Protein AF-A0A2I0L0S6-F1 (afdb_monomer)

Solvent-accessible surface area (backbone atoms only — not comparable to full-atom values): 6335 Å² total; per-residue (Å²): 124,45,75,45,98,82,40,28,32,37,40,78,48,94,33,34,66,59,60,72,69,55,78,84,56,53,78,59,58,51,71,45,76,62,59,27,45,36,39,29,13,55,36,58,92,89,48,99,51,77,55,43,73,52,58,32,21,48,76,75,76,41,61,57,78,58,95,82,64,84,70,74,52,76,44,76,41,78,88,77,74,42,76,47,81,42,66,86,86,78,88,89,77,86,86,85,85,90,128

Sequence (99 aa):
MKMTAADDLLVVFSSAEEVENFQPQFDEIEKCPGRGLLITAAAPPDSSFDFYSRFFCPKLGIYEASPRGGVLHLQLDKRNQRMLLRGKAVTVMEGSLLV

InterPro domains:
  IPR003719 Phenazine biosynthesis PhzF-like [PF02567] (2-64)
  IPR003719 Phenazine biosynthesis PhzF-like [PTHR13774] (3-64)

Nearest PDB structures (foldseek):
  3sm4-assembly1_A  TM=5.022E-01  e=1.625E+00  Lambdavirus lambda
  3g2b-assembly1_A-2  TM=3.776E-01  e=2.886E+00  Xanthomonas campestris pv. campestris
  4igq-assembly1_A  TM=2.838E-01  e=1.968E+00  Oryza sativa Japonica Group
  8e73-assembly1_S3  TM=2.934E-01  e=9.697E+00  Vigna radiata
  8j9j-assembly1_S3  TM=1.951E-01  e=3.076E+00  Euglena gracilis

Radius of gyration: 16.29 Å; Cα contacts (8 Å, |Δi|>4): 141; chains: 1; bounding box: 43×35×44 Å

Foldseek 3Di:
DDADPQFEAEDEDAAQVCQLPPDDPLVVQLVDTGQWYKYKYAYDPPDPDGIDIWIAGVVVVGGGPDPPDFDWDWDQPPVVRDIDTDGDDDDPDDDDDDD

Organism: Punica granatum (NCBI:txid22663)

Mean predicted aligned error: 4.42 Å

pLDDT: mean 92.33, std 7.11, range [59.25, 98.06]

Secondary structure (DSSP, 8-state):
-EE-TTSPEEEE-S-HHHHHT----HHHHHHSSSS-EEEEEEPPTT-SSSEEEEEEBGGGTB--S-TT----EEEEETTTTEEEEE-------------

Structure (mmCIF, N/CA/C/O backbone):
data_AF-A0A2I0L0S6-F1
#
_entry.id   AF-A0A2I0L0S6-F1
#
loop_
_atom_site.group_PDB
_atom_site.id
_atom_site.type_symbol
_atom_site.label_atom_id
_atom_site.label_alt_id
_atom_site.label_comp_id
_atom_site.label_asym_id
_atom_site.label_entity_id
_atom_site.label_seq_id
_atom_site.pdbx_PDB_ins_code
_atom_site.Cartn_x
_atom_site.Cartn_y
_atom_site.Cartn_z
_atom_site.occupancy
_atom_site.B_iso_or_equiv
_atom_site.auth_seq_id
_atom_site.auth_comp_id
_atom_site.auth_asym_id
_atom_site.auth_atom_id
_atom_site.pdbx_PDB_model_num
ATOM 1 N N . MET A 1 1 ? -12.163 -11.762 -0.201 1.00 70.19 1 MET A N 1
ATOM 2 C CA . MET A 1 1 ? -11.295 -11.442 -1.353 1.00 70.19 1 MET A CA 1
ATOM 3 C C . MET A 1 1 ? -12.132 -10.697 -2.380 1.00 70.19 1 MET A C 1
ATOM 5 O O . MET A 1 1 ? -13.249 -11.131 -2.642 1.00 70.19 1 MET A O 1
ATOM 9 N N . LYS A 1 2 ? -11.670 -9.543 -2.866 1.00 91.44 2 LYS A N 1
ATOM 10 C CA . LYS A 1 2 ? -12.383 -8.712 -3.854 1.00 91.44 2 LYS A CA 1
ATOM 11 C C . LYS A 1 2 ? -11.415 -8.295 -4.959 1.00 91.44 2 LYS A C 1
ATOM 13 O O . LYS A 1 2 ? -10.226 -8.202 -4.691 1.00 91.44 2 LYS A O 1
ATOM 18 N N . MET A 1 3 ? -11.919 -8.010 -6.154 1.00 93.81 3 MET A N 1
ATOM 19 C CA . MET A 1 3 ? -11.132 -7.364 -7.209 1.00 93.81 3 MET A CA 1
ATOM 20 C C . MET A 1 3 ? -11.339 -5.850 -7.171 1.00 93.81 3 MET A C 1
ATOM 22 O O . MET A 1 3 ? -12.457 -5.386 -6.933 1.00 93.81 3 MET A O 1
ATOM 26 N N . THR A 1 4 ? -10.272 -5.078 -7.377 1.00 91.88 4 THR A N 1
A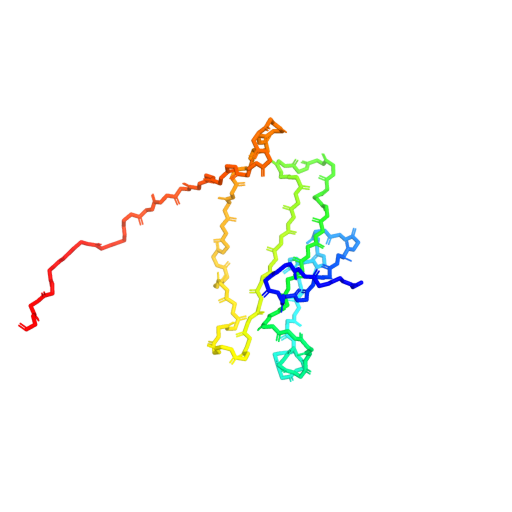TOM 27 C CA . THR A 1 4 ? -10.354 -3.623 -7.570 1.00 91.88 4 THR A CA 1
ATOM 28 C C . THR A 1 4 ? -10.748 -3.286 -9.013 1.00 91.88 4 THR A C 1
ATOM 30 O O . THR A 1 4 ? -10.701 -4.131 -9.904 1.00 91.88 4 THR A O 1
ATOM 33 N N . ALA A 1 5 ? -11.091 -2.021 -9.269 1.00 89.56 5 ALA A N 1
ATOM 34 C CA . ALA A 1 5 ? -11.344 -1.533 -10.628 1.00 89.56 5 ALA A CA 1
ATOM 35 C C . ALA A 1 5 ? -10.096 -1.565 -11.536 1.00 89.56 5 ALA A C 1
ATOM 37 O O . ALA A 1 5 ? -10.231 -1.520 -12.754 1.00 89.56 5 ALA A O 1
ATOM 38 N N . ALA A 1 6 ? -8.897 -1.635 -10.947 1.00 88.12 6 ALA A N 1
ATOM 39 C CA . ALA A 1 6 ? -7.621 -1.729 -11.655 1.00 88.12 6 ALA A CA 1
ATOM 40 C C . ALA A 1 6 ? -7.132 -3.183 -11.815 1.00 88.12 6 ALA A C 1
ATOM 42 O O . ALA A 1 6 ? -5.962 -3.402 -12.116 1.00 88.12 6 ALA A O 1
ATOM 43 N N . ASP A 1 7 ? -8.026 -4.157 -11.607 1.00 92.75 7 ASP A N 1
ATOM 44 C CA . ASP A 1 7 ? -7.740 -5.591 -11.696 1.00 92.75 7 ASP A CA 1
ATOM 45 C C . ASP A 1 7 ? -6.664 -6.061 -10.698 1.00 92.75 7 ASP A C 1
ATOM 47 O O . ASP A 1 7 ? -5.847 -6.932 -10.983 1.00 92.75 7 ASP A O 1
ATOM 51 N N . ASP A 1 8 ? -6.663 -5.483 -9.493 1.00 93.69 8 ASP A N 1
ATOM 52 C CA . ASP A 1 8 ? -5.810 -5.916 -8.384 1.00 93.69 8 ASP A CA 1
ATOM 53 C C . ASP A 1 8 ? -6.612 -6.712 -7.356 1.00 93.69 8 ASP A C 1
ATOM 55 O O . ASP A 1 8 ? -7.772 -6.414 -7.053 1.00 93.69 8 ASP A O 1
ATOM 59 N N . LEU A 1 9 ? -5.975 -7.721 -6.782 1.00 95.25 9 LEU A N 1
ATOM 60 C CA . LEU A 1 9 ? -6.561 -8.564 -5.766 1.00 95.25 9 LEU A CA 1
ATOM 61 C C . LEU A 1 9 ? -6.526 -7.865 -4.406 1.00 95.25 9 LEU A C 1
ATOM 63 O O . LEU A 1 9 ? -5.454 -7.604 -3.878 1.00 95.25 9 LEU A O 1
ATOM 67 N N . LEU A 1 10 ? -7.686 -7.595 -3.810 1.00 96.19 10 LEU A N 1
ATOM 68 C CA . LEU A 1 10 ? -7.820 -6.977 -2.491 1.00 96.19 10 LEU A CA 1
ATOM 69 C C . LEU A 1 10 ? -8.151 -8.017 -1.412 1.00 96.19 10 LEU A C 1
ATOM 71 O O . LEU A 1 10 ? -9.204 -8.676 -1.440 1.00 96.19 10 LEU A O 1
ATOM 75 N N . VAL A 1 11 ? -7.276 -8.100 -0.411 1.00 96.19 11 VAL A N 1
ATOM 76 C CA . VAL A 1 11 ? -7.436 -8.928 0.787 1.00 96.19 11 VAL A CA 1
ATOM 77 C C . VAL A 1 11 ? -7.482 -8.032 2.023 1.00 96.19 11 VAL A C 1
ATOM 79 O O . VAL A 1 11 ? -6.598 -7.208 2.241 1.00 96.19 11 VAL A O 1
ATOM 82 N N . VAL A 1 12 ? -8.533 -8.191 2.829 1.00 97.56 12 VAL A N 1
ATOM 83 C CA . VAL A 1 12 ? -8.704 -7.466 4.093 1.00 97.56 12 VAL A CA 1
ATOM 84 C C . VAL A 1 12 ? -8.374 -8.420 5.235 1.00 97.56 12 VAL A C 1
ATOM 86 O O . VAL A 1 12 ? -9.004 -9.470 5.343 1.00 97.56 12 VAL A O 1
ATOM 89 N N . PHE A 1 13 ? -7.382 -8.058 6.038 1.00 97.44 13 PHE A N 1
ATOM 90 C CA . PHE A 1 13 ? -6.910 -8.798 7.204 1.00 97.44 13 PHE A CA 1
ATOM 91 C C . PHE A 1 13 ? -7.643 -8.336 8.467 1.00 97.44 13 PHE A C 1
ATOM 93 O O . PHE A 1 13 ? -8.271 -7.272 8.482 1.00 97.44 13 PHE A O 1
ATOM 100 N N . SER A 1 14 ? -7.567 -9.135 9.531 1.00 97.00 14 SER A N 1
ATOM 101 C CA . SER A 1 14 ? -8.191 -8.819 10.822 1.00 97.00 14 SER A CA 1
ATOM 102 C C . SER A 1 14 ? -7.478 -7.706 11.582 1.00 97.00 14 SER A C 1
ATOM 104 O O . SER A 1 14 ? -8.117 -7.025 12.382 1.00 97.00 14 SER A O 1
ATOM 106 N N . SER A 1 15 ? -6.177 -7.512 11.347 1.00 97.19 15 SER A N 1
ATOM 107 C CA . SER A 1 15 ? -5.360 -6.575 12.118 1.00 97.19 15 SER A CA 1
ATOM 108 C C . SER A 1 15 ? -4.270 -5.897 11.285 1.00 97.19 15 SER A C 1
ATOM 110 O O . SER A 1 15 ? -3.767 -6.444 10.302 1.00 97.19 15 SER A O 1
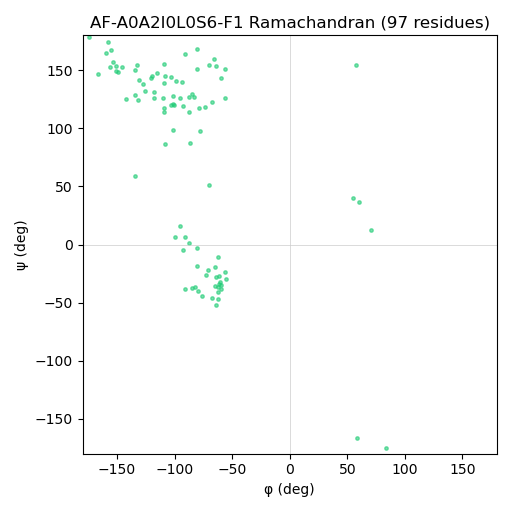ATOM 112 N N . ALA A 1 16 ? -3.887 -4.687 11.703 1.00 95.25 16 ALA A N 1
ATOM 113 C CA . AL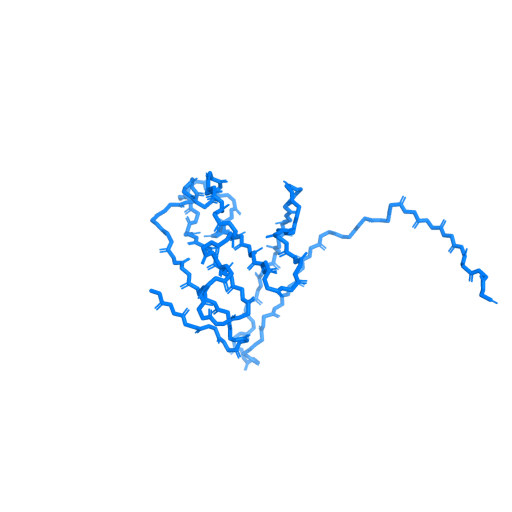A A 1 16 ? -2.743 -3.968 11.144 1.00 95.25 16 ALA A CA 1
ATOM 114 C C . ALA A 1 16 ? -1.419 -4.725 11.340 1.00 95.25 16 ALA A C 1
ATOM 116 O O . ALA A 1 16 ? -0.566 -4.691 10.457 1.00 95.25 16 ALA A O 1
ATOM 117 N N . GLU A 1 17 ? -1.279 -5.450 12.453 1.00 95.19 17 GLU A N 1
ATOM 118 C CA . GLU A 1 17 ? -0.097 -6.259 12.762 1.00 95.19 17 GLU A CA 1
ATOM 119 C C . GLU A 1 17 ? 0.114 -7.377 11.733 1.00 95.19 17 GLU A C 1
ATOM 121 O O . GLU A 1 17 ? 1.239 -7.610 11.294 1.00 95.19 17 GLU A O 1
ATOM 126 N N . GLU A 1 18 ? -0.959 -8.038 11.290 1.00 96.06 18 GLU A N 1
ATOM 127 C CA . GLU A 1 18 ? -0.858 -9.049 10.235 1.00 96.06 18 GLU A CA 1
ATOM 128 C C . GLU A 1 18 ? -0.421 -8.443 8.897 1.00 96.06 18 GLU A C 1
ATOM 130 O O . GLU A 1 18 ? 0.331 -9.076 8.162 1.00 96.06 18 GLU A O 1
ATOM 135 N N . VAL A 1 19 ? -0.857 -7.218 8.580 1.00 94.75 19 VAL A N 1
ATOM 136 C CA . VAL A 1 19 ? -0.420 -6.502 7.370 1.00 94.75 19 VAL A CA 1
ATOM 137 C C . VAL A 1 19 ? 1.060 -6.131 7.466 1.00 94.75 19 VAL A C 1
ATOM 139 O O . VAL A 1 19 ? 1.816 -6.344 6.515 1.00 94.75 19 VAL A O 1
ATOM 142 N N . GLU A 1 20 ? 1.486 -5.592 8.607 1.00 91.25 20 GLU A N 1
ATOM 143 C CA . GLU A 1 20 ? 2.868 -5.177 8.856 1.00 91.25 20 GLU A CA 1
ATOM 144 C C . GLU A 1 20 ? 3.832 -6.367 8.794 1.00 91.25 20 GLU A C 1
ATOM 146 O O . GLU A 1 20 ? 4.826 -6.322 8.071 1.00 91.25 20 GLU A O 1
ATOM 151 N N . ASN A 1 21 ? 3.482 -7.474 9.449 1.00 93.38 21 ASN A N 1
ATOM 152 C CA . ASN A 1 21 ? 4.320 -8.669 9.525 1.00 93.38 21 ASN A CA 1
ATOM 153 C C . ASN A 1 21 ? 4.120 -9.651 8.361 1.00 93.38 21 ASN A C 1
ATOM 155 O O . ASN A 1 21 ? 4.769 -10.701 8.330 1.00 93.38 21 ASN A O 1
ATOM 159 N N . PHE A 1 22 ? 3.248 -9.335 7.397 1.00 93.12 22 PHE A N 1
ATOM 160 C CA . PHE A 1 22 ? 2.979 -10.204 6.254 1.00 93.12 22 PHE A CA 1
ATOM 161 C C . PHE A 1 22 ? 4.270 -10.527 5.486 1.00 93.12 22 PHE A C 1
ATOM 163 O O . PHE A 1 22 ? 4.987 -9.623 5.046 1.00 93.12 22 PHE A O 1
ATOM 170 N N . GLN A 1 23 ? 4.544 -11.820 5.297 1.00 92.69 23 GLN A N 1
ATOM 171 C CA . GLN A 1 23 ? 5.692 -12.320 4.539 1.00 92.69 23 GLN A CA 1
ATOM 172 C C . GLN A 1 23 ? 5.230 -12.761 3.141 1.00 92.69 23 GLN A C 1
ATOM 174 O O . GLN A 1 23 ? 4.683 -13.861 3.002 1.00 92.69 23 GLN A O 1
ATOM 179 N N . PRO A 1 24 ? 5.401 -11.923 2.099 1.00 91.69 24 PRO A N 1
ATOM 180 C CA . PRO A 1 24 ? 4.893 -12.229 0.768 1.00 91.69 24 PRO A CA 1
ATOM 181 C C . PRO A 1 24 ? 5.626 -13.425 0.148 1.00 91.69 24 PRO A C 1
ATOM 183 O O . PRO A 1 24 ? 6.840 -13.407 -0.038 1.00 91.69 24 PRO A O 1
ATOM 186 N N . GLN A 1 25 ? 4.868 -14.457 -0.226 1.00 93.44 25 GLN A N 1
ATOM 187 C CA . GLN A 1 25 ? 5.356 -15.560 -1.057 1.00 93.44 25 GLN A CA 1
ATOM 188 C C . GLN A 1 25 ? 5.189 -15.166 -2.528 1.00 93.44 25 GLN A C 1
ATOM 190 O O . GLN A 1 25 ? 4.139 -15.405 -3.123 1.00 93.44 25 GLN A O 1
ATOM 195 N N . PHE A 1 26 ? 6.185 -14.485 -3.098 1.00 92.81 26 PHE A N 1
ATOM 196 C CA . PHE A 1 26 ? 6.050 -13.850 -4.415 1.00 92.81 26 PHE A CA 1
ATOM 197 C C . PHE A 1 26 ? 5.711 -14.826 -5.545 1.00 92.81 26 PHE A C 1
ATOM 199 O O . PHE A 1 26 ? 4.842 -14.498 -6.350 1.00 92.81 26 PHE A O 1
ATOM 206 N N . ASP A 1 27 ? 6.287 -16.030 -5.539 1.00 93.81 27 ASP A N 1
ATOM 207 C CA . ASP A 1 27 ? 5.988 -17.078 -6.527 1.00 93.81 27 ASP A CA 1
ATOM 208 C C . ASP A 1 27 ? 4.510 -17.503 -6.497 1.00 93.81 27 ASP A C 1
ATOM 210 O O . ASP A 1 27 ? 3.929 -17.855 -7.522 1.00 93.81 27 ASP A O 1
ATOM 214 N N . GLU A 1 28 ? 3.874 -17.461 -5.324 1.00 94.19 28 GLU A N 1
ATOM 215 C CA . GLU A 1 28 ? 2.446 -17.760 -5.176 1.00 94.19 28 GLU A CA 1
ATOM 216 C C . GLU A 1 28 ? 1.578 -16.567 -5.578 1.00 94.19 28 GLU A C 1
ATOM 218 O O . GLU A 1 28 ? 0.569 -16.730 -6.264 1.00 94.19 28 GLU A O 1
ATOM 223 N N . ILE A 1 29 ? 1.992 -15.351 -5.212 1.00 93.12 29 ILE A N 1
ATOM 224 C CA . ILE A 1 29 ? 1.297 -14.115 -5.597 1.00 93.12 29 ILE A CA 1
ATOM 225 C C . ILE A 1 29 ? 1.306 -13.948 -7.123 1.00 93.12 29 ILE A C 1
ATOM 227 O O . ILE A 1 29 ? 0.316 -13.507 -7.704 1.00 93.12 29 ILE A O 1
ATOM 231 N N . GLU A 1 30 ? 2.391 -14.333 -7.793 1.00 93.44 30 GLU A N 1
ATOM 232 C CA . GLU A 1 30 ? 2.500 -14.286 -9.251 1.00 93.44 30 GLU A CA 1
ATOM 233 C C . GLU A 1 30 ? 1.501 -15.223 -9.948 1.00 93.44 30 GLU A C 1
ATOM 235 O O . GLU A 1 30 ? 1.031 -14.928 -11.046 1.00 93.44 30 GLU A O 1
ATOM 240 N N . LYS A 1 31 ? 1.091 -16.312 -9.291 1.00 93.56 31 LYS A N 1
ATOM 241 C CA . LYS A 1 31 ? 0.075 -17.240 -9.810 1.00 93.56 31 LYS A CA 1
ATOM 242 C C . LYS A 1 31 ? -1.357 -16.737 -9.598 1.00 93.56 31 LYS A C 1
ATOM 244 O O . LYS A 1 31 ? -2.272 -17.225 -10.262 1.00 93.56 31 LYS A O 1
ATOM 249 N N . CYS A 1 32 ? -1.586 -15.783 -8.691 1.00 92.00 32 CYS A N 1
ATOM 250 C CA . CYS A 1 32 ? -2.919 -15.231 -8.435 1.00 92.00 32 CYS A CA 1
ATOM 251 C C . CYS A 1 32 ? -3.486 -14.486 -9.662 1.00 92.00 32 CYS A C 1
ATOM 253 O O . CYS A 1 32 ? -2.723 -13.964 -10.474 1.00 92.00 32 CYS A O 1
ATOM 255 N N . PRO A 1 33 ? -4.819 -14.388 -9.822 1.00 91.19 33 PRO A N 1
ATOM 256 C CA . PRO A 1 33 ? -5.426 -13.549 -10.858 1.00 91.19 33 PRO A CA 1
ATOM 257 C C . PRO A 1 33 ? -5.152 -12.054 -10.618 1.00 91.19 33 PRO A C 1
ATOM 259 O O . PRO A 1 33 ? -4.856 -11.638 -9.498 1.00 91.19 33 PRO A O 1
ATOM 262 N N . GLY A 1 34 ? -5.279 -11.251 -11.676 1.00 90.88 34 GLY A N 1
ATOM 263 C CA . GLY A 1 34 ? -5.068 -9.804 -11.626 1.00 90.88 34 GLY A CA 1
ATOM 264 C C . GLY A 1 34 ? -3.604 -9.375 -11.754 1.00 90.88 34 GLY A C 1
ATOM 265 O O . GLY A 1 34 ? -2.709 -10.189 -12.009 1.00 90.88 34 GLY A O 1
ATOM 266 N N . ARG A 1 35 ? -3.365 -8.073 -11.607 1.00 92.12 35 ARG A N 1
ATOM 267 C CA . ARG A 1 35 ? -2.060 -7.419 -11.786 1.00 92.12 35 ARG A CA 1
ATOM 268 C C . ARG A 1 35 ? -1.180 -7.475 -10.534 1.00 92.12 35 ARG A C 1
ATOM 270 O O . ARG A 1 35 ? 0.033 -7.650 -10.653 1.00 92.12 35 ARG A O 1
ATOM 277 N N . GLY A 1 36 ? -1.780 -7.347 -9.355 1.00 92.06 36 GLY A N 1
ATOM 278 C CA . GLY A 1 36 ? -1.077 -7.365 -8.075 1.00 92.06 36 GLY A CA 1
ATOM 279 C C . GLY A 1 36 ? -1.971 -7.738 -6.896 1.00 92.06 36 GLY A C 1
ATOM 280 O O . GLY A 1 36 ? -3.184 -7.879 -7.038 1.00 92.06 36 GLY A O 1
ATOM 281 N N . LEU A 1 37 ? -1.360 -7.882 -5.722 1.00 94.44 37 LEU A N 1
ATOM 282 C CA . LEU A 1 37 ? -2.008 -8.151 -4.442 1.00 94.44 37 LEU A CA 1
ATOM 283 C C . LEU A 1 37 ? -1.934 -6.907 -3.552 1.00 94.44 37 LEU A C 1
ATOM 285 O O . LEU A 1 37 ? -0.851 -6.479 -3.158 1.00 94.44 37 LEU A O 1
ATOM 289 N N . LEU A 1 38 ? -3.094 -6.355 -3.210 1.00 94.88 38 LEU A N 1
ATOM 290 C CA . LEU A 1 38 ? -3.296 -5.312 -2.210 1.00 94.88 38 LEU A CA 1
ATOM 291 C C . LEU A 1 38 ? -3.812 -5.955 -0.922 1.00 94.88 38 LEU A C 1
ATOM 293 O O . LEU A 1 38 ? -4.890 -6.552 -0.901 1.00 94.88 38 LEU A O 1
ATOM 297 N N . ILE A 1 39 ? -3.062 -5.800 0.162 1.00 95.56 39 ILE A N 1
ATOM 298 C CA . ILE A 1 39 ? -3.499 -6.206 1.499 1.00 95.56 39 ILE A CA 1
ATOM 299 C C . ILE A 1 39 ? -3.799 -4.970 2.337 1.00 95.56 39 ILE A C 1
ATOM 301 O O . ILE A 1 39 ? -3.131 -3.943 2.198 1.00 95.56 39 ILE A O 1
ATOM 305 N N . THR A 1 40 ? -4.805 -5.048 3.202 1.00 96.81 40 THR A N 1
ATOM 306 C CA . THR A 1 40 ? -5.167 -3.942 4.091 1.00 96.81 40 THR A CA 1
ATOM 307 C C . THR A 1 40 ? -5.843 -4.425 5.365 1.00 96.81 40 THR A C 1
ATOM 309 O O . THR A 1 40 ? -6.425 -5.505 5.384 1.00 96.81 40 THR A O 1
ATOM 312 N N . ALA A 1 41 ? -5.794 -3.618 6.418 1.00 97.88 41 ALA A N 1
ATOM 313 C CA . ALA A 1 41 ? -6.550 -3.822 7.644 1.00 97.88 41 ALA A CA 1
ATOM 314 C C . ALA A 1 41 ? -6.850 -2.478 8.304 1.00 97.88 41 ALA A C 1
ATOM 316 O O . ALA A 1 41 ? -6.097 -1.514 8.133 1.00 97.88 41 ALA A O 1
ATOM 317 N N . ALA A 1 42 ? -7.933 -2.432 9.079 1.00 98.06 42 ALA A N 1
ATOM 318 C CA . ALA A 1 42 ? -8.220 -1.292 9.938 1.00 98.06 42 ALA A CA 1
ATOM 319 C C . ALA A 1 42 ? -7.080 -1.093 10.946 1.00 98.06 42 ALA A C 1
ATOM 321 O O . ALA A 1 42 ? -6.483 -2.057 11.434 1.00 98.06 42 ALA A O 1
ATOM 322 N N . ALA A 1 43 ? -6.774 0.165 11.240 1.00 97.31 43 ALA A N 1
ATOM 323 C CA . ALA A 1 43 ? -5.814 0.490 12.276 1.00 97.31 43 ALA A CA 1
ATOM 324 C C . ALA A 1 43 ? -6.383 0.173 13.674 1.00 97.31 43 ALA A C 1
ATOM 326 O O . ALA A 1 43 ? -7.605 0.179 13.857 1.00 97.31 43 ALA A O 1
ATOM 327 N N . PRO A 1 44 ? -5.523 -0.089 14.676 1.00 96.50 44 PRO A N 1
ATOM 328 C CA . PRO A 1 44 ? -5.954 -0.174 16.067 1.00 96.50 44 PRO A CA 1
ATOM 329 C C . PRO A 1 44 ? -6.665 1.118 16.515 1.00 96.50 44 PRO A C 1
ATOM 331 O O . PRO A 1 44 ? -6.296 2.188 16.029 1.00 96.50 44 PRO A O 1
ATOM 334 N N . PRO A 1 45 ? -7.616 1.061 17.469 1.00 95.00 45 PRO A N 1
ATOM 335 C CA . PRO A 1 45 ? -8.365 2.240 17.926 1.00 95.00 45 PRO A CA 1
ATOM 336 C C . PRO A 1 45 ? -7.493 3.400 18.427 1.00 95.00 45 PRO A C 1
ATOM 338 O O . PRO A 1 45 ? -7.876 4.556 18.284 1.00 95.00 45 PRO A O 1
ATOM 341 N N . ASP A 1 46 ? -6.319 3.086 18.978 1.00 95.19 46 ASP A N 1
ATOM 342 C CA . ASP A 1 46 ? -5.377 4.063 19.535 1.00 95.19 46 ASP A CA 1
ATOM 343 C C . ASP A 1 46 ? -4.349 4.573 18.502 1.00 95.19 46 ASP A C 1
ATOM 345 O O . ASP A 1 46 ? -3.405 5.286 18.848 1.00 95.19 46 ASP A O 1
ATOM 349 N N . SER A 1 47 ? -4.493 4.192 17.229 1.00 95.25 47 SER A N 1
ATOM 350 C CA . SER A 1 47 ? -3.602 4.626 16.151 1.00 95.25 47 SER A CA 1
ATOM 351 C C . SER A 1 47 ? -3.953 6.026 15.644 1.00 95.25 47 SER A C 1
ATOM 353 O O . SER A 1 47 ? -5.107 6.446 15.633 1.00 95.25 47 SER A O 1
ATOM 355 N N . SER A 1 48 ? -2.943 6.743 15.149 1.00 94.25 48 SER A N 1
ATOM 356 C CA . SER A 1 48 ? -3.120 8.005 14.422 1.00 94.25 48 SER A CA 1
ATOM 357 C C . SER A 1 48 ? -3.520 7.815 12.952 1.00 94.25 48 SER A C 1
ATOM 359 O O . SER A 1 48 ? -3.733 8.803 12.246 1.00 94.25 48 SER A O 1
ATOM 361 N N . PHE A 1 49 ? -3.600 6.568 12.482 1.00 95.88 49 PHE A N 1
ATOM 362 C CA . PHE A 1 49 ? -3.991 6.202 11.124 1.00 95.88 49 PHE A CA 1
ATOM 363 C C . PHE A 1 49 ? -5.371 5.548 11.106 1.00 95.88 49 PHE A C 1
ATOM 365 O O . PHE A 1 49 ? -5.777 4.925 12.079 1.00 95.88 49 PHE A O 1
ATOM 372 N N . ASP A 1 50 ? -6.060 5.629 9.968 1.00 96.81 50 ASP A N 1
ATOM 373 C CA . ASP A 1 50 ? -7.347 4.948 9.774 1.00 96.81 50 ASP A CA 1
ATOM 374 C C . ASP A 1 50 ? -7.167 3.466 9.390 1.00 96.81 50 ASP A C 1
ATOM 376 O O . ASP A 1 50 ? -7.944 2.594 9.785 1.00 96.81 50 ASP A O 1
ATOM 380 N N . PHE A 1 51 ? -6.143 3.160 8.590 1.00 96.94 51 PHE A N 1
ATOM 381 C CA . PHE A 1 51 ? -5.847 1.812 8.110 1.00 96.94 51 PHE A CA 1
ATOM 382 C C . PHE A 1 51 ? -4.391 1.685 7.660 1.00 96.94 51 PHE A C 1
ATOM 384 O O . PHE A 1 51 ? -3.710 2.677 7.397 1.00 96.94 51 PHE A O 1
ATOM 391 N N . TYR A 1 52 ? -3.946 0.440 7.515 1.00 95.31 52 TYR A N 1
ATOM 392 C CA . TYR A 1 52 ? -2.646 0.076 6.958 1.00 95.31 52 TYR A CA 1
ATOM 393 C C . TYR A 1 52 ? -2.855 -0.693 5.657 1.00 95.31 52 TYR A C 1
ATOM 395 O O . TYR A 1 52 ? -3.847 -1.413 5.498 1.00 95.31 52 TYR A O 1
ATOM 403 N N . SER A 1 53 ? -1.933 -0.549 4.707 1.00 94.62 53 SER A N 1
ATOM 404 C CA . SER A 1 53 ? -1.977 -1.297 3.451 1.00 94.62 53 SER A CA 1
ATOM 405 C C . SER A 1 53 ? -0.592 -1.534 2.868 1.00 94.62 53 SER A C 1
ATOM 407 O O . SER A 1 53 ? 0.279 -0.674 2.996 1.00 94.62 53 SER A O 1
ATOM 409 N N . ARG A 1 54 ? -0.423 -2.651 2.158 1.00 94.12 54 ARG A N 1
ATOM 410 C CA . ARG A 1 54 ? 0.772 -2.972 1.360 1.00 94.12 54 ARG A CA 1
ATOM 411 C C . ARG A 1 54 ? 0.352 -3.498 -0.006 1.00 94.12 54 ARG A C 1
ATOM 413 O O . ARG A 1 54 ? -0.719 -4.092 -0.136 1.00 94.12 54 ARG A O 1
ATOM 420 N N . PHE A 1 55 ? 1.180 -3.262 -1.019 1.00 93.19 55 PHE A N 1
ATOM 421 C CA . PHE A 1 55 ? 0.864 -3.602 -2.403 1.00 93.19 55 PHE A CA 1
ATOM 422 C C . PHE A 1 55 ? 2.046 -4.282 -3.098 1.00 93.19 55 PHE A C 1
ATOM 424 O O . PHE A 1 55 ? 3.160 -3.755 -3.090 1.00 93.19 55 PHE A O 1
ATOM 431 N N . PHE A 1 56 ? 1.777 -5.436 -3.709 1.00 93.12 56 PHE A N 1
ATOM 432 C CA . PHE A 1 56 ? 2.767 -6.318 -4.325 1.00 93.12 56 PHE A CA 1
ATOM 433 C C . PHE A 1 56 ? 2.385 -6.597 -5.783 1.00 93.12 56 PHE A C 1
ATOM 435 O O . PHE A 1 56 ? 1.241 -6.947 -6.062 1.00 93.12 56 PHE A O 1
ATOM 442 N N . CYS A 1 57 ? 3.319 -6.465 -6.723 1.00 92.69 57 CYS A N 1
ATOM 443 C CA . CYS A 1 57 ? 3.089 -6.652 -8.164 1.00 92.69 57 CYS A CA 1
ATOM 444 C C . CYS A 1 57 ? 4.201 -7.504 -8.815 1.00 92.69 57 CYS A C 1
ATOM 446 O O . CYS A 1 57 ? 4.874 -7.031 -9.739 1.00 92.69 57 CYS A O 1
ATOM 448 N N . PRO A 1 58 ? 4.422 -8.756 -8.368 1.00 92.44 58 PRO A N 1
ATOM 449 C CA . PRO A 1 58 ? 5.533 -9.579 -8.855 1.00 92.44 58 PRO A CA 1
ATOM 450 C C . PRO A 1 58 ? 5.481 -9.831 -10.370 1.00 92.44 58 PRO A C 1
ATOM 452 O O . PRO A 1 58 ? 6.515 -9.744 -11.023 1.00 92.44 58 PRO A O 1
ATOM 455 N N . LYS A 1 59 ? 4.285 -9.977 -10.964 1.00 91.75 59 LYS A N 1
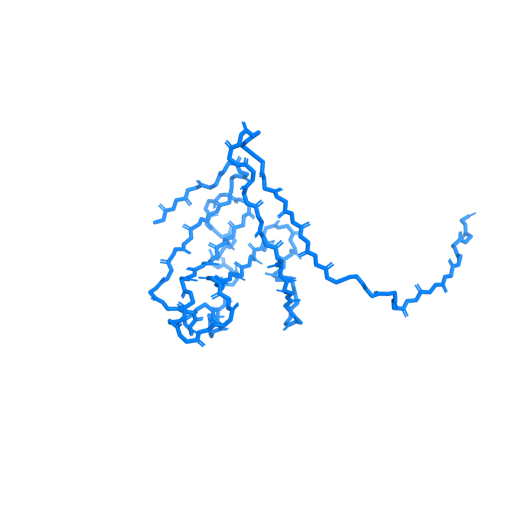ATOM 456 C CA . LYS A 1 59 ? 4.088 -10.103 -12.426 1.00 91.75 59 LYS A CA 1
ATOM 457 C C . LYS A 1 59 ? 4.666 -8.949 -13.248 1.00 91.75 59 LYS A C 1
ATOM 459 O O . LYS A 1 59 ? 4.908 -9.094 -14.440 1.00 91.75 59 LYS A O 1
ATOM 464 N N . LEU A 1 60 ? 4.821 -7.779 -12.629 1.00 90.44 60 LEU A N 1
ATOM 465 C CA . LEU A 1 60 ? 5.383 -6.584 -13.257 1.00 90.44 60 LEU A CA 1
ATOM 466 C C . LEU A 1 60 ? 6.863 -6.376 -12.898 1.00 90.44 60 LEU A C 1
ATOM 468 O O . LEU A 1 60 ? 7.419 -5.326 -13.205 1.00 90.44 60 LEU A O 1
ATOM 472 N N . GLY A 1 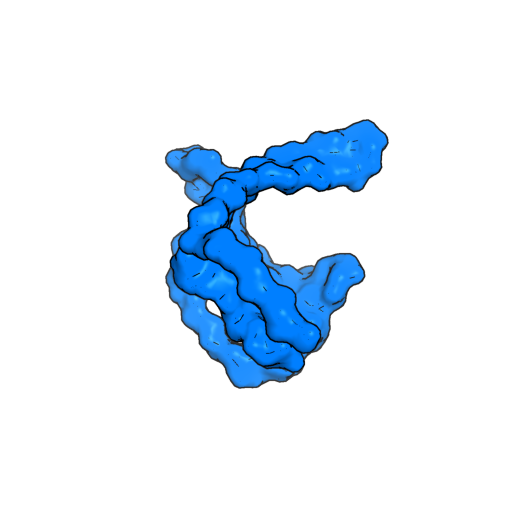61 ? 7.490 -7.327 -12.198 1.00 88.88 61 GLY A N 1
ATOM 473 C CA . GLY A 1 61 ? 8.828 -7.172 -11.624 1.00 88.88 61 GLY A CA 1
ATOM 474 C C . GLY A 1 61 ? 8.884 -6.195 -10.442 1.00 88.88 61 GLY A C 1
ATOM 475 O O . GLY A 1 61 ? 9.970 -5.791 -10.031 1.00 88.88 61 GLY A O 1
ATOM 476 N N . ILE A 1 62 ? 7.729 -5.795 -9.890 1.00 86.75 62 ILE A N 1
ATOM 477 C CA . ILE A 1 62 ? 7.613 -4.822 -8.795 1.00 86.75 62 ILE A CA 1
ATOM 478 C C . ILE A 1 62 ? 7.197 -5.573 -7.530 1.00 86.75 62 ILE A C 1
ATOM 480 O O . ILE A 1 62 ? 6.016 -5.693 -7.209 1.00 86.75 62 ILE A O 1
ATOM 484 N N . TYR A 1 63 ? 8.182 -6.102 -6.813 1.00 81.88 63 TYR A N 1
ATOM 485 C CA . TYR A 1 63 ? 7.945 -6.964 -5.654 1.00 81.88 63 TYR A CA 1
ATOM 486 C C . TYR A 1 63 ? 7.242 -6.227 -4.509 1.00 81.88 63 TYR A C 1
ATOM 488 O O . TYR A 1 63 ? 6.188 -6.665 -4.066 1.00 81.88 63 TYR A O 1
ATOM 496 N N . GLU A 1 64 ? 7.757 -5.074 -4.082 1.00 76.88 64 GLU A N 1
ATOM 497 C CA . GLU A 1 64 ? 7.115 -4.208 -3.089 1.00 76.88 64 GLU A CA 1
ATOM 498 C C . GLU A 1 64 ? 7.606 -2.766 -3.250 1.00 76.88 64 GLU A C 1
ATOM 500 O O . GLU A 1 64 ? 8.745 -2.524 -3.660 1.00 76.88 64 GLU A O 1
ATOM 505 N N . ALA A 1 65 ? 6.772 -1.799 -2.865 1.00 61.94 65 ALA A N 1
ATOM 506 C CA . ALA A 1 65 ? 7.134 -0.388 -2.756 1.00 61.94 65 ALA A CA 1
ATOM 507 C C . ALA A 1 65 ? 8.092 -0.101 -1.576 1.00 61.94 65 ALA A C 1
ATOM 509 O O . ALA A 1 65 ? 7.873 0.817 -0.801 1.00 61.94 65 ALA A O 1
ATOM 510 N N . SER A 1 66 ? 9.198 -0.841 -1.474 1.00 59.25 66 SER A N 1
ATOM 511 C CA . SER A 1 66 ? 10.268 -0.729 -0.473 1.00 59.25 66 SER A CA 1
ATOM 512 C C . SER A 1 66 ? 9.843 -0.862 1.007 1.00 59.25 66 SER A C 1
ATOM 514 O O . SER A 1 66 ? 8.753 -0.456 1.397 1.00 59.25 66 SER A O 1
ATOM 516 N N . PRO A 1 67 ? 10.757 -1.286 1.897 1.00 62.19 67 PRO A N 1
ATOM 517 C CA . PRO A 1 67 ? 10.506 -1.284 3.344 1.00 62.19 67 PRO A CA 1
ATOM 518 C C . PRO A 1 67 ? 10.253 0.111 3.941 1.00 62.19 67 PRO A C 1
ATOM 520 O O . PRO A 1 67 ? 9.898 0.232 5.106 1.00 62.19 67 PRO A O 1
ATOM 523 N N . ARG A 1 68 ? 10.500 1.184 3.176 1.00 74.94 68 ARG A N 1
ATOM 524 C CA . ARG A 1 68 ? 10.454 2.575 3.657 1.00 74.94 68 ARG A CA 1
ATOM 525 C C . ARG A 1 68 ? 9.025 3.038 3.940 1.00 74.94 68 ARG A C 1
ATOM 527 O O . ARG A 1 68 ? 8.848 3.988 4.698 1.00 74.94 68 ARG A O 1
ATOM 534 N N . GLY A 1 69 ? 8.034 2.377 3.334 1.00 83.38 69 GLY A N 1
ATOM 535 C CA . GLY A 1 69 ? 6.626 2.733 3.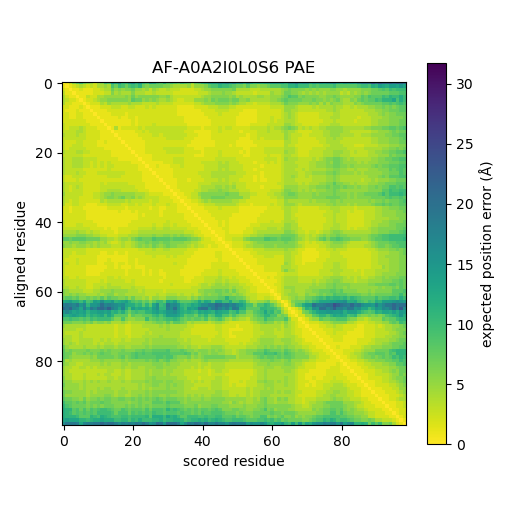456 1.00 83.38 69 GLY A CA 1
ATOM 536 C C . GLY A 1 69 ? 6.325 4.167 3.007 1.00 83.38 69 GLY A C 1
ATOM 537 O O . GLY A 1 69 ? 7.127 4.838 2.355 1.00 83.38 69 GLY A O 1
ATOM 538 N N . GLY A 1 70 ? 5.134 4.641 3.360 1.00 88.69 70 GLY A N 1
ATOM 539 C CA . GLY A 1 70 ? 4.709 6.012 3.116 1.00 88.69 70 GLY A CA 1
ATOM 540 C C . GLY A 1 70 ? 3.458 6.347 3.916 1.00 88.69 70 GLY A C 1
ATOM 541 O O . GLY A 1 70 ? 2.607 5.490 4.138 1.00 88.69 70 GLY A O 1
ATOM 542 N N . VAL A 1 71 ? 3.348 7.605 4.342 1.00 93.38 71 VAL A N 1
ATOM 543 C CA . VAL A 1 71 ? 2.147 8.134 4.997 1.00 93.38 71 VAL A CA 1
ATOM 544 C C . VAL A 1 71 ? 1.349 8.941 3.984 1.00 93.38 71 VAL A C 1
ATOM 546 O O . VAL A 1 71 ? 1.887 9.850 3.346 1.00 93.38 71 VAL A O 1
ATOM 549 N N . LEU A 1 72 ? 0.061 8.623 3.864 1.00 94.94 72 LEU A N 1
ATOM 550 C CA . LEU A 1 72 ? -0.883 9.355 3.029 1.00 94.94 72 LEU A CA 1
ATOM 551 C C . LEU A 1 72 ? -1.988 9.965 3.888 1.00 94.94 72 LEU A C 1
ATOM 553 O O . LEU A 1 72 ? -2.629 9.280 4.678 1.00 94.94 72 LEU A O 1
ATOM 557 N N . HIS A 1 73 ? -2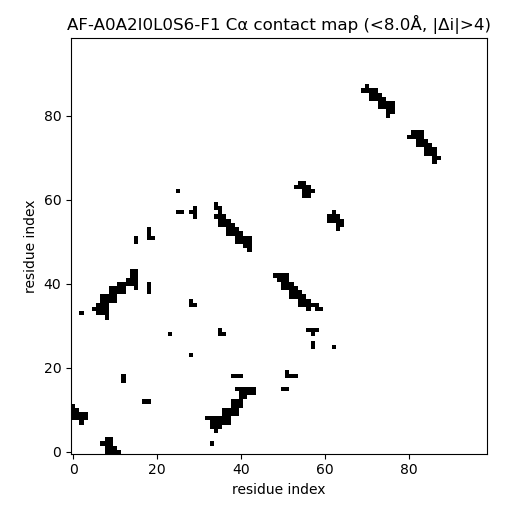.251 11.252 3.679 1.00 96.25 73 HIS A N 1
ATOM 558 C CA . HIS A 1 73 ? -3.439 11.920 4.188 1.00 96.25 73 HIS A CA 1
ATOM 559 C C . HIS A 1 73 ? -4.528 11.869 3.125 1.00 96.25 73 HIS A C 1
ATOM 561 O O . HIS A 1 73 ? -4.370 12.406 2.022 1.00 96.25 73 HIS A O 1
ATOM 567 N N . LEU A 1 74 ? -5.634 11.228 3.480 1.00 96.62 74 LEU A N 1
ATOM 568 C CA . LEU A 1 74 ? -6.727 10.914 2.577 1.00 96.62 74 LEU A CA 1
ATOM 569 C C . LEU A 1 74 ? -7.935 11.777 2.920 1.00 96.62 74 LEU A C 1
ATOM 571 O O . LEU A 1 74 ? -8.260 11.980 4.086 1.00 96.62 74 LEU A O 1
ATOM 575 N N . GLN A 1 75 ? -8.620 12.284 1.904 1.00 97.06 75 GLN A N 1
ATOM 576 C CA . GLN A 1 75 ? -9.888 12.975 2.100 1.00 97.06 75 GLN A CA 1
ATOM 577 C C . GLN A 1 75 ? -10.837 12.641 0.956 1.00 97.06 75 GLN A C 1
ATOM 579 O O . GLN A 1 75 ? -10.506 12.848 -0.210 1.00 97.06 75 GLN A O 1
ATOM 584 N N . LEU A 1 76 ? -12.028 12.142 1.285 1.00 96.06 76 LEU A N 1
ATOM 585 C CA . LEU A 1 76 ? -13.077 11.896 0.301 1.00 96.06 76 LEU A CA 1
ATOM 586 C C . LEU A 1 76 ? -13.922 13.159 0.109 1.00 96.06 76 LEU A C 1
ATOM 588 O O . LEU A 1 76 ? -14.662 13.568 1.006 1.00 96.06 76 LEU A O 1
ATOM 592 N N . ASP A 1 77 ? -13.864 13.744 -1.083 1.00 95.81 77 ASP A N 1
ATOM 593 C CA . ASP A 1 77 ? -14.846 14.726 -1.523 1.00 95.81 77 ASP A CA 1
ATOM 594 C C . ASP A 1 77 ? -16.122 13.993 -1.953 1.00 95.81 77 ASP A C 1
ATOM 596 O O . ASP A 1 77 ? -16.245 13.491 -3.074 1.00 95.81 77 ASP A O 1
ATOM 600 N N . LYS A 1 78 ? -17.089 13.935 -1.032 1.00 94.88 78 L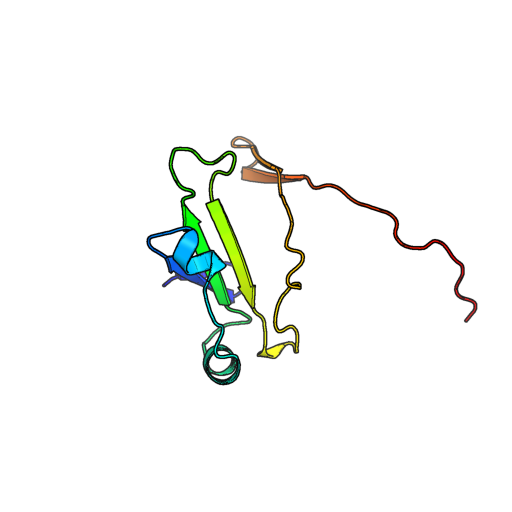YS A N 1
ATOM 601 C CA . LYS A 1 78 ? -18.374 13.257 -1.242 1.00 94.88 78 LYS A CA 1
ATOM 602 C C . LYS A 1 78 ? -19.197 13.861 -2.382 1.00 94.88 78 LYS A C 1
ATOM 604 O O . LYS A 1 78 ? -20.009 13.147 -2.961 1.00 94.88 78 LYS A O 1
ATOM 609 N N . ARG A 1 79 ? -19.030 15.147 -2.707 1.00 95.94 79 ARG A N 1
ATOM 610 C CA . ARG A 1 79 ? -19.826 15.796 -3.763 1.00 95.94 79 ARG A CA 1
ATOM 611 C C . ARG A 1 79 ? -19.341 15.376 -5.139 1.00 95.94 79 ARG A C 1
ATOM 613 O O . ARG A 1 79 ? -20.147 15.037 -5.994 1.00 95.94 79 ARG A O 1
ATOM 620 N N . ASN A 1 80 ? -18.025 15.359 -5.314 1.00 95.88 80 ASN A N 1
ATOM 621 C CA . ASN A 1 80 ? -17.406 15.034 -6.593 1.00 95.88 80 ASN A CA 1
ATOM 622 C C . ASN A 1 80 ? -17.056 13.545 -6.737 1.00 95.88 80 ASN A C 1
ATOM 624 O O . ASN A 1 80 ? -16.605 13.140 -7.802 1.00 95.88 80 ASN A O 1
ATOM 628 N N . GLN A 1 81 ? -17.247 12.736 -5.684 1.00 95.75 81 GLN A N 1
ATOM 629 C CA . GLN A 1 81 ? -16.846 11.323 -5.633 1.00 95.75 81 GLN A CA 1
ATOM 630 C C . GLN A 1 81 ? -15.353 11.142 -5.958 1.00 95.75 81 GLN A C 1
ATOM 632 O O . GLN A 1 81 ? -14.951 10.219 -6.664 1.00 95.75 81 GLN A O 1
ATOM 637 N N . ARG A 1 82 ? -14.512 12.057 -5.452 1.00 96.19 82 ARG A N 1
ATOM 638 C CA . ARG A 1 82 ? -13.059 12.043 -5.674 1.00 96.19 82 ARG A CA 1
ATOM 639 C C . ARG A 1 82 ? -12.303 11.939 -4.363 1.00 96.19 82 ARG A C 1
ATOM 641 O O . ARG A 1 82 ? -12.677 12.544 -3.362 1.00 96.19 82 ARG A O 1
ATOM 648 N N . MET A 1 83 ? -11.202 11.202 -4.398 1.00 94.44 83 MET A N 1
ATOM 649 C CA . MET A 1 83 ? -10.262 11.104 -3.292 1.00 94.44 83 MET A CA 1
ATOM 650 C C . MET A 1 83 ? -9.124 12.106 -3.498 1.00 94.44 83 MET A C 1
ATOM 652 O O . MET A 1 83 ? -8.474 12.105 -4.543 1.00 94.44 83 MET A O 1
ATOM 656 N N . LEU A 1 84 ? -8.877 12.954 -2.503 1.00 96.50 84 LEU A N 1
ATOM 657 C CA . LEU A 1 84 ? -7.657 13.747 -2.411 1.00 96.50 84 LEU A CA 1
ATOM 658 C C . LEU A 1 84 ? -6.588 12.926 -1.692 1.00 96.50 84 LEU A C 1
ATOM 660 O O . LEU A 1 84 ? -6.811 12.445 -0.580 1.00 96.50 84 LEU A O 1
ATOM 664 N N . LEU A 1 85 ? -5.426 12.819 -2.335 1.00 96.50 85 LEU A N 1
ATOM 665 C CA . LEU A 1 85 ? -4.230 12.163 -1.819 1.00 96.50 85 LEU A CA 1
ATOM 666 C C . LEU A 1 85 ? -3.169 13.217 -1.526 1.00 96.50 85 LEU A C 1
ATOM 668 O O . LEU A 1 85 ? -2.824 14.012 -2.401 1.00 96.50 85 LEU A O 1
ATOM 672 N N . ARG A 1 86 ? -2.642 13.225 -0.303 1.00 96.62 86 ARG A N 1
ATOM 673 C CA . ARG A 1 86 ? -1.531 14.095 0.093 1.00 96.62 86 ARG A CA 1
ATOM 674 C C . ARG A 1 86 ? -0.454 13.278 0.790 1.00 96.62 86 ARG A C 1
ATOM 676 O O . ARG A 1 86 ? -0.766 12.400 1.584 1.00 96.62 86 ARG A O 1
ATOM 683 N N . GLY A 1 87 ? 0.801 13.611 0.528 1.00 94.00 87 GLY A N 1
ATOM 684 C CA . GLY A 1 87 ? 1.968 13.007 1.159 1.00 94.00 87 GLY A CA 1
ATOM 685 C C . GLY A 1 87 ? 3.147 13.973 1.119 1.00 94.00 87 GLY A C 1
ATOM 686 O O . GLY A 1 87 ? 3.102 14.994 0.428 1.00 94.00 87 GLY A O 1
ATOM 687 N N . LYS A 1 88 ? 4.200 13.669 1.876 1.00 94.06 88 LYS A N 1
ATOM 688 C CA . LYS A 1 88 ? 5.429 14.467 1.878 1.00 94.06 88 LYS A CA 1
ATOM 689 C C . LYS A 1 88 ? 6.323 14.041 0.712 1.00 94.06 88 LYS A C 1
ATOM 691 O O . LYS A 1 88 ? 6.656 12.867 0.599 1.00 94.06 88 LYS A O 1
ATOM 696 N N . ALA A 1 89 ? 6.750 14.999 -0.105 1.00 92.88 89 ALA A N 1
ATOM 697 C CA . ALA A 1 89 ? 7.805 14.803 -1.097 1.00 92.88 89 ALA A CA 1
ATOM 698 C C . ALA A 1 89 ? 9.139 15.326 -0.546 1.00 92.88 89 ALA A C 1
ATOM 700 O O . ALA A 1 89 ? 9.171 16.351 0.138 1.00 92.88 89 ALA A O 1
ATOM 701 N N . VAL A 1 90 ? 10.231 14.614 -0.823 1.00 91.88 90 VAL A N 1
ATOM 702 C CA . VAL A 1 90 ? 11.588 14.996 -0.410 1.00 91.88 90 VAL A CA 1
ATOM 703 C C . VAL A 1 90 ? 12.513 14.872 -1.613 1.00 91.88 90 VAL A C 1
ATOM 705 O O . VAL A 1 90 ? 12.600 13.803 -2.215 1.00 91.88 90 VAL A O 1
ATOM 708 N N . THR A 1 91 ? 13.209 15.955 -1.954 1.00 95.50 91 THR A N 1
ATOM 709 C CA . THR A 1 91 ? 14.244 15.941 -2.993 1.00 95.50 91 THR A CA 1
ATOM 710 C C . THR A 1 91 ? 15.480 15.224 -2.460 1.00 95.50 91 THR A C 1
ATOM 712 O O . THR A 1 91 ? 16.068 15.660 -1.474 1.00 95.50 91 THR A O 1
ATOM 715 N N . VAL A 1 92 ? 15.859 14.115 -3.099 1.00 94.81 92 VAL A N 1
ATOM 716 C CA . VAL A 1 92 ? 17.058 13.336 -2.733 1.00 94.81 92 VAL A CA 1
ATOM 717 C C . VAL A 1 92 ? 18.285 13.810 -3.510 1.00 94.81 92 VAL A C 1
ATOM 719 O O . VAL A 1 92 ? 19.382 13.860 -2.965 1.00 94.81 92 VAL A O 1
ATOM 722 N N . MET A 1 93 ? 18.100 14.161 -4.783 1.00 96.50 93 MET A N 1
ATOM 723 C CA . MET A 1 93 ? 19.156 14.610 -5.682 1.00 96.50 93 MET A CA 1
ATOM 724 C C . MET A 1 93 ? 18.576 15.600 -6.687 1.00 96.50 93 MET A C 1
ATOM 726 O O . MET A 1 93 ? 17.422 15.469 -7.094 1.00 96.50 93 MET A O 1
ATOM 730 N N . GLU A 1 94 ? 19.401 16.549 -7.104 1.00 97.44 94 GLU A N 1
ATOM 731 C CA . GLU A 1 94 ? 19.138 17.459 -8.211 1.00 97.44 94 GLU A CA 1
ATOM 732 C C . GLU A 1 94 ? 20.329 17.402 -9.174 1.00 97.44 94 GLU A C 1
ATOM 734 O O . GLU A 1 94 ? 21.479 17.317 -8.741 1.00 97.44 94 GLU A O 1
ATOM 739 N N . GLY A 1 95 ? 20.062 17.389 -10.479 1.00 95.88 95 GLY A N 1
ATOM 740 C CA . GLY A 1 95 ? 21.093 17.247 -11.503 1.00 95.88 95 GLY A CA 1
ATOM 741 C C . GLY A 1 95 ? 20.534 17.399 -12.914 1.00 95.88 95 GLY A C 1
ATOM 742 O O . GLY A 1 95 ? 19.332 17.579 -13.104 1.00 95.88 95 GLY A O 1
ATOM 743 N N . SER A 1 96 ? 21.413 17.318 -13.911 1.00 95.75 96 SER A N 1
ATOM 744 C CA . SER A 1 96 ? 21.049 17.360 -15.330 1.00 95.75 96 SER A CA 1
ATOM 745 C C . SER A 1 96 ? 21.485 16.076 -16.030 1.00 95.75 96 SER A C 1
ATOM 747 O O . SER A 1 96 ? 22.517 15.496 -15.693 1.00 95.75 96 SER A O 1
ATOM 749 N N . LEU A 1 97 ? 20.682 15.629 -16.995 1.00 94.19 97 LEU A N 1
ATOM 750 C CA . LEU A 1 97 ? 21.016 14.524 -17.886 1.00 94.19 97 LEU A CA 1
ATOM 751 C C . LEU A 1 97 ? 21.265 15.103 -19.280 1.00 94.19 97 LEU A C 1
ATOM 753 O O . LEU A 1 97 ? 20.339 15.634 -19.891 1.00 94.19 97 LEU A O 1
ATOM 757 N N . LEU A 1 98 ? 22.504 15.012 -19.768 1.00 89.44 98 LEU A N 1
ATOM 758 C CA . LEU A 1 98 ? 22.795 15.219 -21.185 1.00 89.44 98 LEU A CA 1
ATOM 759 C C . LEU A 1 98 ? 22.567 13.899 -21.923 1.00 89.44 98 LEU A C 1
ATOM 761 O O . LEU A 1 98 ? 23.086 12.864 -21.503 1.00 89.44 98 LEU A O 1
ATOM 765 N N . VAL A 1 99 ? 21.797 13.965 -23.005 1.00 87.62 99 VAL A N 1
ATOM 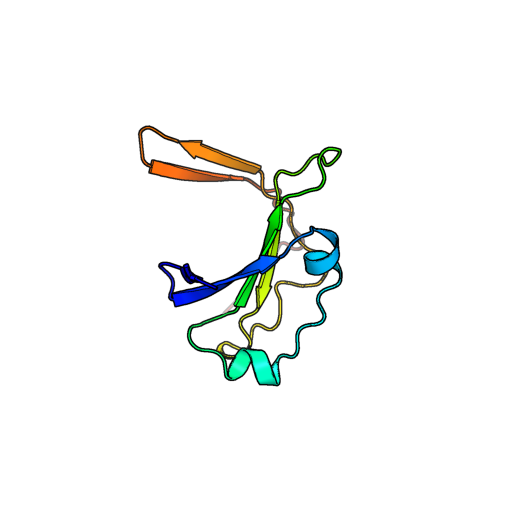766 C CA . VAL A 1 99 ? 21.559 12.866 -23.948 1.00 87.62 99 VAL A CA 1
ATOM 767 C C . VAL A 1 99 ? 22.210 13.165 -25.286 1.00 87.62 99 VAL A C 1
ATOM 769 O O . VAL A 1 99 ? 22.240 14.359 -25.663 1.00 87.62 99 VAL A O 1
#